Protein AF-A0A6P0K3X2-F1 (afdb_monomer)

Sequence (127 aa):
MTGKLTNLNQQELTISSDNFSQSLPISQINDIAFNGEVWITNPNGGRIRKIRGPEQTSSGQQIWREVPLSAFNLQQPPEQAILSLGTVLSGEDWADILSVSRDSTYVVQEILFESPGMMTIKAVPVD

Nearest PDB structures (foldseek):
  3iyr-assembly1_B  TM=3.669E-01  e=7.673E-01  Thermus thermophilus HB8
  3iz4-assembly1_B  TM=3.497E-01  e=8.110E-01  Escherichia coli
  6vw0-assembly1_J  TM=2.147E-01  e=7.025E+00  Mycobacterium tuberculosis

pLDDT: mean 76.61, std 14.84, range [45.69, 95.06]

Mean predicted aligned error: 8.6 Å

Foldseek 3Di:
DDACFADFALFWTWGDDDPDIDIDGLVVDFKDFDADWAWDQDPVRDTDIDHDGPPDDPDAKDKQWFQFRVQWAQDPVRNDIGGNCVVRDDPVVVCVVVVVHPDWDWDWGMWGCPDRRGIMTIIHTPD

Solvent-accessible surface area (backbone atoms only — not comparable to full-atom values): 7714 Å² total; per-residue (Å²): 139,87,58,48,63,68,45,61,53,80,61,34,35,27,34,33,50,102,93,48,74,50,75,43,50,43,93,78,44,60,66,46,79,57,79,62,75,46,76,42,70,44,99,85,71,48,73,44,78,48,76,59,49,98,86,63,72,80,79,70,54,44,76,48,64,70,32,44,39,86,33,47,45,66,39,86,78,56,85,48,67,50,70,55,54,91,84,52,53,56,78,66,62,44,48,56,50,53,70,76,43,88,80,68,57,65,47,72,42,35,40,32,45,86,47,94,65,28,27,34,42,33,29,34,65,72,123

Radius of gyration: 14.9 Å; Cα contacts (8 Å, |Δi|>4): 205; chains: 1; bounding box: 32×42×32 Å

Secondary structure (DSSP, 8-state):
---EEEEE-SSEEEEEETTEEEEEEGGG--EEE--SEEEEE-TTS-EEEEE--TTS--TT-EEEEEEEGGGEEE-SSTT-EEE-GGGT--HHHHHHHHHH-TT--EEEEEEEEEETTEEEEEEEE--

Structure (mmCIF, N/CA/C/O backbone):
data_AF-A0A6P0K3X2-F1
#
_entry.id   AF-A0A6P0K3X2-F1
#
loop_
_atom_site.group_PDB
_atom_site.id
_atom_site.type_symbol
_atom_site.label_atom_id
_atom_site.label_alt_id
_atom_site.label_comp_id
_atom_site.label_asym_id
_atom_site.label_entity_id
_atom_site.label_seq_id
_atom_site.pdbx_PDB_ins_code
_atom_site.Cartn_x
_atom_site.Cartn_y
_atom_site.Cartn_z
_atom_site.occupancy
_atom_site.B_iso_or_equiv
_atom_site.auth_seq_id
_atom_site.auth_comp_id
_atom_site.auth_asym_id
_atom_site.auth_atom_id
_atom_site.pdbx_PDB_model_num
ATOM 1 N N . MET A 1 1 ? -15.199 8.089 0.632 1.00 79.69 1 MET A N 1
ATOM 2 C CA . MET A 1 1 ? -14.355 9.161 1.207 1.00 79.69 1 MET A CA 1
ATOM 3 C C . MET A 1 1 ? -13.099 9.258 0.355 1.00 79.69 1 MET A C 1
ATOM 5 O O . MET A 1 1 ? -12.669 8.222 -0.130 1.00 79.69 1 MET A O 1
ATOM 9 N N . THR A 1 2 ? -12.554 10.450 0.110 1.00 86.62 2 THR A N 1
ATOM 10 C CA . THR A 1 2 ? -11.403 10.634 -0.795 1.00 86.62 2 THR A CA 1
ATOM 11 C C . THR A 1 2 ? -10.405 11.619 -0.199 1.00 86.62 2 THR A C 1
ATOM 13 O O . THR A 1 2 ? -10.815 12.631 0.361 1.00 86.62 2 THR A O 1
ATOM 16 N N . GLY A 1 3 ? -9.112 11.347 -0.352 1.00 89.69 3 GLY A N 1
ATOM 17 C CA . GLY A 1 3 ? -8.026 12.212 0.104 1.00 89.69 3 GLY A CA 1
ATOM 18 C C . GLY A 1 3 ? -6.665 11.602 -0.222 1.00 89.69 3 GLY A C 1
ATOM 19 O O . GLY A 1 3 ? -6.589 10.493 -0.753 1.00 89.69 3 GLY A O 1
ATOM 20 N N . LYS A 1 4 ? -5.587 12.321 0.095 1.00 89.31 4 LYS A N 1
ATOM 21 C CA . LYS A 1 4 ? -4.220 11.799 0.028 1.00 89.31 4 LYS A CA 1
ATOM 22 C C . LYS A 1 4 ? -3.990 10.884 1.224 1.00 89.31 4 LYS A C 1
ATOM 24 O O . LYS A 1 4 ? -4.165 11.319 2.358 1.00 89.31 4 LYS A O 1
ATOM 29 N N . LEU A 1 5 ? -3.580 9.642 0.978 1.00 89.94 5 LEU A N 1
ATOM 30 C CA . LEU A 1 5 ? -3.109 8.755 2.038 1.00 89.94 5 LEU A CA 1
ATOM 31 C C . LEU A 1 5 ? -1.824 9.337 2.634 1.00 89.94 5 LEU A C 1
ATOM 33 O O . LEU A 1 5 ? -0.853 9.550 1.911 1.00 89.94 5 LEU A O 1
ATOM 37 N N . THR A 1 6 ? -1.819 9.614 3.935 1.00 90.75 6 THR A N 1
ATOM 38 C CA . THR A 1 6 ? -0.655 10.197 4.623 1.00 90.75 6 THR A CA 1
ATOM 39 C C . THR A 1 6 ? -0.073 9.305 5.703 1.00 90.75 6 THR A C 1
ATOM 41 O O . THR A 1 6 ? 1.104 9.449 6.031 1.00 90.75 6 THR A O 1
ATOM 44 N N . ASN A 1 7 ? -0.861 8.361 6.212 1.00 91.06 7 ASN A N 1
ATOM 45 C CA . ASN A 1 7 ? -0.424 7.350 7.161 1.00 91.06 7 ASN A CA 1
ATOM 46 C C . ASN A 1 7 ? -1.218 6.058 6.939 1.00 91.06 7 ASN A C 1
ATOM 48 O O . ASN A 1 7 ? -2.420 6.105 6.680 1.00 91.06 7 ASN A O 1
ATOM 52 N N . LEU A 1 8 ? -0.542 4.920 7.065 1.00 91.12 8 LEU A N 1
ATOM 53 C CA . LEU A 1 8 ? -1.153 3.597 7.116 1.00 91.12 8 LEU A CA 1
ATOM 54 C C . LEU A 1 8 ? -0.325 2.731 8.064 1.00 91.12 8 LEU A C 1
ATOM 56 O O . LEU A 1 8 ? 0.863 2.518 7.826 1.00 91.12 8 LEU A O 1
ATOM 60 N N . ASN A 1 9 ? -0.947 2.247 9.134 1.00 89.12 9 ASN A N 1
ATOM 61 C CA . ASN A 1 9 ? -0.334 1.327 10.085 1.00 89.12 9 ASN A CA 1
ATOM 62 C C . ASN A 1 9 ? -1.359 0.279 10.551 1.00 89.12 9 ASN A C 1
ATOM 64 O O . ASN A 1 9 ? -2.479 0.220 10.054 1.00 89.12 9 ASN A O 1
ATOM 68 N N . GLN A 1 10 ? -0.984 -0.572 11.508 1.00 88.94 10 GLN A N 1
ATOM 69 C CA . GLN A 1 10 ? -1.844 -1.667 11.977 1.00 88.94 10 GLN A CA 1
ATOM 70 C C . GLN A 1 10 ? -3.138 -1.210 12.674 1.00 88.94 10 GLN A C 1
ATOM 72 O O . GLN A 1 10 ? -4.057 -2.009 12.831 1.00 88.94 10 GLN A O 1
ATOM 77 N N . GLN A 1 11 ? -3.200 0.036 13.139 1.00 91.75 11 GLN A N 1
ATOM 78 C CA . GLN A 1 11 ? -4.307 0.571 13.931 1.00 91.75 11 GLN A CA 1
ATOM 79 C C . GLN A 1 11 ? -5.226 1.436 13.079 1.00 91.75 11 GLN A C 1
ATOM 81 O O . GLN A 1 11 ? -6.448 1.295 13.152 1.00 91.75 11 GLN A O 1
ATOM 86 N N . GLU A 1 12 ? -4.643 2.306 12.256 1.00 93.81 12 GLU A N 1
ATOM 87 C CA . GLU A 1 12 ? -5.387 3.297 11.495 1.00 93.81 12 GLU A CA 1
ATOM 88 C C . GLU A 1 12 ? -4.754 3.650 10.148 1.00 93.81 12 GLU A C 1
ATOM 90 O O . GLU A 1 12 ? -3.566 3.444 9.884 1.00 93.81 12 GLU A O 1
ATOM 95 N N . LEU A 1 13 ? -5.594 4.252 9.316 1.00 93.75 13 LEU A N 1
ATOM 96 C CA . LEU A 1 13 ? -5.229 4.981 8.117 1.00 93.75 13 LEU A CA 1
ATOM 97 C C . LEU A 1 13 ? -5.599 6.446 8.303 1.00 93.75 13 LEU A C 1
ATOM 99 O O . LEU A 1 13 ? -6.679 6.747 8.804 1.00 93.75 13 LEU A O 1
ATOM 103 N N . THR A 1 14 ? -4.739 7.348 7.843 1.00 93.69 14 THR A N 1
ATOM 104 C CA . THR A 1 14 ? -5.024 8.783 7.806 1.00 93.69 14 THR A CA 1
ATOM 105 C C . THR A 1 14 ? -5.090 9.255 6.365 1.00 93.69 14 THR A C 1
ATOM 107 O O . THR A 1 14 ? -4.167 9.016 5.580 1.00 93.69 14 THR A O 1
ATOM 110 N N . ILE A 1 15 ? -6.165 9.963 6.028 1.00 92.62 15 ILE A N 1
ATOM 111 C CA . ILE A 1 15 ? -6.265 10.718 4.781 1.00 92.62 15 ILE A CA 1
ATOM 112 C C . ILE A 1 15 ? -6.239 12.213 5.064 1.00 92.62 15 ILE A C 1
ATOM 114 O O . ILE A 1 15 ? -6.774 12.668 6.075 1.00 92.62 15 ILE A O 1
ATOM 118 N N . SER A 1 16 ? -5.669 12.986 4.145 1.00 91.38 16 SER A N 1
ATOM 119 C CA . SER A 1 16 ? -5.730 14.443 4.188 1.00 91.38 16 SER A CA 1
ATOM 120 C C . SER A 1 16 ? -6.165 15.065 2.861 1.00 91.38 16 SER A C 1
ATOM 122 O O . SER A 1 16 ? -5.955 14.514 1.780 1.00 91.38 16 SER A O 1
ATOM 124 N N . SER A 1 17 ? -6.785 16.237 2.944 1.00 88.38 17 SER A N 1
ATOM 125 C CA . SER A 1 17 ? -7.115 17.109 1.812 1.00 88.38 17 SER A CA 1
ATOM 126 C C . SER A 1 17 ? -7.083 18.554 2.293 1.00 88.38 17 SER A C 1
ATOM 128 O O . SER A 1 17 ? -7.767 18.828 3.269 1.00 88.38 17 SER A O 1
ATOM 130 N N . ASP A 1 18 ? -6.350 19.453 1.636 1.00 83.31 18 ASP A N 1
ATOM 131 C CA . ASP A 1 18 ? -6.197 20.892 1.933 1.00 83.31 18 ASP A CA 1
ATOM 132 C C . ASP A 1 18 ? -6.242 21.289 3.426 1.00 83.31 18 ASP A C 1
ATOM 134 O O . ASP A 1 18 ? -5.197 21.488 4.038 1.00 83.31 18 ASP A O 1
ATOM 138 N N . ASN A 1 19 ? -7.436 21.377 4.025 1.00 85.44 19 ASN A N 1
ATOM 139 C CA . ASN A 1 19 ? -7.669 21.794 5.416 1.00 85.44 19 ASN A CA 1
ATOM 140 C C . ASN A 1 19 ? -8.292 20.708 6.317 1.00 85.44 19 ASN A C 1
ATOM 142 O O . ASN A 1 19 ? -8.799 21.006 7.397 1.00 85.44 19 ASN A O 1
ATOM 146 N N . PHE A 1 20 ? -8.305 19.456 5.873 1.00 87.69 20 PHE A N 1
ATOM 147 C CA . PHE A 1 20 ? -8.940 18.332 6.545 1.00 87.69 20 PHE A CA 1
ATOM 148 C C . PHE A 1 20 ? -7.967 17.162 6.656 1.00 87.69 20 PHE A C 1
ATOM 150 O O . PHE A 1 20 ? -7.275 16.820 5.698 1.00 87.69 20 PHE A O 1
ATOM 157 N N . SER A 1 21 ? -7.928 16.545 7.832 1.00 92.31 21 SER A N 1
ATOM 158 C CA . SER A 1 21 ? -7.207 15.305 8.090 1.00 92.31 21 SER A CA 1
ATOM 159 C C . SER A 1 21 ? -8.091 14.421 8.952 1.00 92.31 21 SER A C 1
ATOM 161 O O . SER A 1 21 ? -8.655 14.894 9.941 1.00 92.31 21 SER A O 1
ATOM 163 N N . GLN A 1 22 ? -8.227 13.157 8.573 1.00 93.50 22 GLN A N 1
ATOM 164 C CA . GLN A 1 22 ? -9.051 12.197 9.292 1.00 93.50 22 GLN A CA 1
ATOM 165 C C . GLN A 1 22 ? -8.344 10.854 9.380 1.00 93.50 22 GLN A C 1
ATOM 167 O O . GLN A 1 22 ? -7.940 10.299 8.357 1.00 93.50 22 GLN A O 1
ATOM 172 N N . SER A 1 23 ? -8.266 10.326 10.602 1.00 95.06 23 SER A N 1
ATOM 173 C CA . SER A 1 23 ? -7.886 8.940 10.857 1.00 95.06 23 SER A CA 1
ATOM 174 C C . SER A 1 23 ? -9.121 8.042 10.930 1.00 95.06 23 SER A C 1
ATOM 176 O O . SER A 1 23 ? -10.152 8.412 11.499 1.00 95.06 23 SER A O 1
ATOM 178 N N . LEU A 1 24 ? -9.007 6.857 10.343 1.00 94.31 24 LEU A N 1
ATOM 179 C CA . LEU A 1 24 ? -9.998 5.791 10.358 1.00 94.31 24 LEU A CA 1
ATOM 180 C C . LEU A 1 24 ? -9.346 4.517 10.906 1.00 94.31 24 LEU A C 1
ATOM 182 O O . LEU A 1 24 ? -8.282 4.136 10.410 1.00 94.31 24 LEU A O 1
ATOM 186 N N . PRO A 1 25 ? -9.961 3.831 11.884 1.00 95.06 25 PRO A N 1
ATOM 187 C CA . PRO A 1 25 ? -9.471 2.536 12.337 1.00 95.06 25 PRO A CA 1
ATOM 188 C C . PRO A 1 25 ? -9.478 1.523 11.191 1.00 95.06 25 PRO A C 1
ATOM 190 O O . PRO A 1 25 ? -10.474 1.435 10.474 1.00 95.06 25 PRO A O 1
ATOM 193 N N . ILE A 1 26 ? -8.426 0.707 11.061 1.00 93.12 26 ILE A N 1
ATOM 194 C CA . ILE A 1 26 ? -8.337 -0.330 10.011 1.00 93.12 26 ILE A CA 1
ATOM 195 C C . ILE A 1 26 ? -9.553 -1.261 10.031 1.00 93.12 26 ILE A C 1
ATOM 197 O O . ILE A 1 26 ? -10.054 -1.648 8.983 1.00 93.12 26 ILE A O 1
ATOM 201 N N . SER A 1 27 ? -10.091 -1.562 11.215 1.00 91.12 27 SER A N 1
ATOM 202 C CA . SER A 1 27 ? -11.277 -2.411 11.384 1.00 91.12 27 SER A CA 1
ATOM 203 C C . SER A 1 27 ? -12.562 -1.865 10.748 1.00 91.12 27 SER A C 1
ATOM 205 O O . SER A 1 27 ? -13.551 -2.589 10.678 1.00 91.12 27 SER A O 1
ATOM 207 N N . GLN A 1 28 ? -12.574 -0.601 10.318 1.00 92.56 28 GLN A N 1
ATOM 208 C CA . GLN A 1 28 ? -13.711 0.049 9.660 1.00 92.56 28 GLN A CA 1
ATOM 209 C C . GLN A 1 28 ? -13.495 0.242 8.153 1.00 92.56 28 GLN A C 1
ATOM 211 O O . GLN A 1 28 ? -14.333 0.853 7.489 1.00 92.56 28 GLN A O 1
ATOM 216 N N . ILE A 1 29 ? -12.370 -0.231 7.616 1.00 91.94 29 ILE A N 1
ATOM 217 C CA . ILE A 1 29 ? -11.975 -0.028 6.225 1.00 91.94 29 ILE A CA 1
ATOM 218 C C . ILE A 1 29 ? -12.041 -1.375 5.518 1.00 91.94 29 ILE A C 1
ATOM 220 O O . ILE A 1 29 ? -11.438 -2.338 5.974 1.00 91.94 29 ILE A O 1
ATOM 224 N N . ASN A 1 30 ? -12.755 -1.428 4.396 1.00 93.25 30 ASN A N 1
ATOM 225 C CA . ASN A 1 30 ? -12.797 -2.621 3.550 1.00 93.25 30 ASN A CA 1
ATOM 226 C C . ASN A 1 30 ? -11.710 -2.562 2.471 1.00 93.25 30 ASN A C 1
ATOM 228 O O . ASN A 1 30 ? -11.019 -3.549 2.228 1.00 93.25 30 ASN A O 1
ATOM 232 N N . ASP A 1 31 ? -11.545 -1.396 1.847 1.00 93.88 31 ASP A N 1
ATOM 233 C CA . ASP A 1 31 ? -10.643 -1.188 0.722 1.00 93.88 31 ASP A CA 1
ATOM 234 C C . ASP A 1 31 ? -10.115 0.255 0.642 1.00 93.88 31 ASP A C 1
ATOM 236 O O . ASP A 1 31 ? -10.699 1.200 1.181 1.00 93.88 31 ASP A O 1
ATOM 240 N N . ILE A 1 32 ? -8.987 0.410 -0.050 1.00 92.19 32 ILE A N 1
ATOM 241 C CA . ILE A 1 32 ? -8.423 1.680 -0.503 1.00 92.19 32 ILE A CA 1
ATOM 242 C C . ILE A 1 32 ? -8.190 1.556 -2.003 1.00 92.19 32 ILE A C 1
ATOM 244 O O . ILE A 1 32 ? -7.309 0.809 -2.427 1.00 92.19 32 ILE A O 1
ATOM 248 N N . ALA A 1 33 ? -8.919 2.338 -2.794 1.00 91.25 33 ALA A N 1
ATOM 249 C CA . ALA A 1 33 ? -8.689 2.471 -4.227 1.00 91.25 33 ALA A CA 1
ATOM 250 C C . ALA A 1 33 ? -7.866 3.733 -4.531 1.00 91.25 33 ALA A C 1
ATOM 252 O O . ALA A 1 33 ? -8.279 4.856 -4.220 1.00 91.25 33 ALA A O 1
ATOM 253 N N . PHE A 1 34 ? -6.707 3.557 -5.166 1.00 86.88 34 PHE A N 1
ATOM 254 C CA . PHE A 1 34 ? -5.853 4.656 -5.605 1.00 86.88 34 PHE A CA 1
ATOM 255 C C . PHE A 1 34 ? -6.236 5.091 -7.018 1.00 86.88 34 PHE A C 1
ATOM 257 O O . PHE A 1 34 ? -6.270 4.291 -7.950 1.00 86.88 34 PHE A O 1
ATOM 264 N N . ASN A 1 35 ? -6.495 6.389 -7.178 1.00 81.56 35 ASN A N 1
ATOM 265 C CA . ASN A 1 35 ? -6.910 6.990 -8.440 1.00 81.56 35 ASN A CA 1
ATOM 266 C C . ASN A 1 35 ? -5.961 8.122 -8.839 1.00 81.56 35 ASN A C 1
ATOM 268 O O . ASN A 1 35 ? -5.391 8.799 -7.984 1.00 81.56 35 ASN A O 1
ATOM 272 N N . GLY A 1 36 ? -5.865 8.375 -10.142 1.00 75.12 36 GLY A N 1
ATOM 273 C CA . GLY A 1 36 ? -5.084 9.478 -10.698 1.00 75.12 36 GLY A CA 1
ATOM 274 C C . GLY A 1 36 ? -3.826 9.022 -11.426 1.00 75.12 36 GLY A C 1
ATOM 275 O O . GLY A 1 36 ? -3.638 7.847 -11.738 1.00 75.12 36 GLY A O 1
ATOM 276 N N . GLU A 1 37 ? -2.986 9.992 -11.764 1.00 73.31 37 GLU A N 1
ATOM 277 C CA . GLU A 1 37 ? -1.763 9.763 -12.526 1.00 73.31 37 GLU A CA 1
ATOM 278 C C . GLU A 1 37 ? -0.567 9.667 -11.594 1.00 73.31 37 GLU A C 1
ATOM 280 O O . GLU A 1 37 ? -0.395 10.509 -10.711 1.00 73.31 37 GLU A O 1
ATOM 285 N N . VAL A 1 38 ? 0.289 8.675 -11.830 1.00 74.88 38 VAL A N 1
ATOM 286 C CA . VAL A 1 38 ? 1.517 8.500 -11.061 1.00 74.88 38 VAL A CA 1
ATOM 287 C C . VAL A 1 38 ? 2.708 8.836 -11.947 1.00 74.88 38 VAL A C 1
ATOM 289 O O . VAL A 1 38 ? 2.837 8.362 -13.080 1.00 74.88 38 VAL A O 1
ATOM 292 N N . TRP A 1 39 ? 3.589 9.676 -11.414 1.00 74.12 39 TRP A N 1
ATOM 293 C CA . TRP A 1 39 ? 4.872 10.003 -12.021 1.00 74.12 39 TRP A CA 1
ATOM 294 C C . TRP A 1 39 ? 5.965 9.244 -11.292 1.00 74.12 39 TRP A C 1
ATOM 296 O O . TRP A 1 39 ? 6.150 9.420 -10.091 1.00 74.12 39 TRP A O 1
ATOM 306 N N . ILE A 1 40 ? 6.690 8.410 -12.024 1.00 73.56 40 ILE A N 1
ATOM 307 C CA . ILE A 1 40 ? 7.686 7.507 -11.456 1.00 73.56 40 ILE A CA 1
ATOM 308 C C . ILE A 1 40 ? 9.042 7.901 -11.999 1.00 73.56 40 ILE A C 1
ATOM 310 O O . ILE A 1 40 ? 9.231 8.006 -13.211 1.00 73.56 40 ILE A O 1
ATOM 314 N N . THR A 1 41 ? 9.984 8.140 -11.098 1.00 70.50 41 THR A N 1
ATOM 315 C CA . THR A 1 41 ? 11.378 8.342 -11.474 1.00 70.50 41 THR A CA 1
ATOM 316 C C . THR A 1 41 ? 11.977 6.977 -11.782 1.00 70.50 41 THR A C 1
ATOM 318 O O . THR A 1 41 ? 12.058 6.126 -10.902 1.00 70.50 41 THR A O 1
ATOM 321 N N . ASN A 1 42 ? 12.364 6.753 -13.033 1.00 65.56 42 ASN A N 1
ATOM 322 C CA . ASN A 1 42 ? 13.075 5.543 -13.422 1.00 65.56 42 ASN A CA 1
ATOM 323 C C . ASN A 1 42 ? 14.517 5.556 -12.864 1.00 65.56 42 ASN A C 1
ATOM 325 O O . ASN A 1 42 ? 15.003 6.615 -12.451 1.00 65.56 42 ASN A O 1
ATOM 329 N N . PRO A 1 43 ? 15.242 4.423 -12.896 1.00 61.53 43 PRO A N 1
ATOM 330 C CA . PRO A 1 43 ? 16.626 4.354 -12.410 1.00 61.53 43 PRO A CA 1
ATOM 331 C C . PRO A 1 43 ? 17.592 5.350 -13.077 1.00 61.53 43 PRO A C 1
ATOM 333 O O . PRO A 1 43 ? 18.610 5.711 -12.497 1.00 61.53 43 PRO A O 1
ATOM 336 N N . ASN A 1 44 ? 17.252 5.843 -14.273 1.00 67.25 44 ASN A N 1
ATOM 337 C CA . ASN A 1 44 ? 18.040 6.818 -15.031 1.00 67.25 44 ASN A CA 1
ATOM 338 C C . ASN A 1 44 ? 17.667 8.282 -14.708 1.00 67.25 44 ASN A C 1
ATOM 340 O O . ASN A 1 44 ? 18.117 9.195 -15.398 1.00 67.25 44 ASN A O 1
ATOM 344 N N . GLY A 1 45 ? 16.814 8.526 -13.706 1.00 65.88 45 GLY A N 1
ATOM 345 C CA . GLY A 1 45 ? 16.367 9.865 -13.299 1.00 65.88 45 GLY A CA 1
ATOM 346 C C . GLY A 1 45 ? 15.290 10.491 -14.196 1.00 65.88 45 GLY A C 1
ATOM 347 O O . GLY A 1 45 ? 14.860 11.618 -13.954 1.00 65.88 45 GLY A O 1
ATOM 348 N N . GLY A 1 46 ? 14.824 9.778 -15.223 1.00 66.06 46 GLY A N 1
AT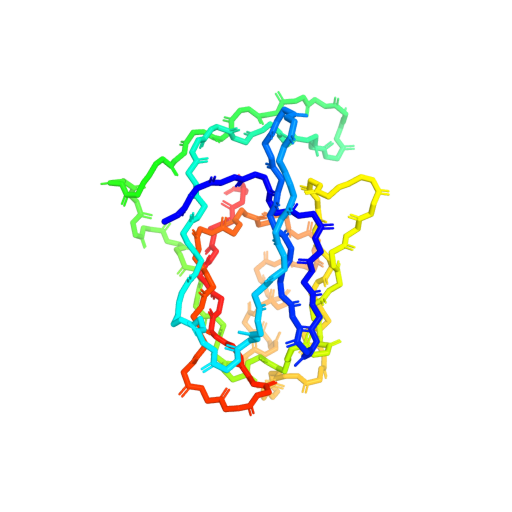OM 349 C CA . GLY A 1 46 ? 13.726 10.202 -16.086 1.00 66.06 46 GLY A CA 1
ATOM 350 C C . GLY A 1 46 ? 12.370 9.982 -15.420 1.00 66.06 46 GLY A C 1
ATOM 351 O O . GLY A 1 46 ? 12.131 8.945 -14.807 1.00 66.06 46 GLY A O 1
ATOM 352 N N . ARG A 1 47 ? 11.450 10.940 -15.561 1.00 67.25 47 ARG A N 1
ATOM 353 C CA . ARG A 1 47 ? 10.069 10.791 -15.087 1.00 67.25 47 ARG A CA 1
ATOM 354 C C . ARG A 1 47 ? 9.217 10.093 -16.140 1.00 67.25 47 ARG A C 1
ATOM 356 O O . ARG A 1 47 ? 8.979 10.644 -17.211 1.00 67.25 47 ARG A O 1
ATOM 363 N N . ILE A 1 48 ? 8.725 8.906 -15.814 1.00 64.62 48 ILE A N 1
ATOM 364 C CA . ILE A 1 48 ? 7.753 8.168 -16.617 1.00 64.62 48 ILE A CA 1
ATOM 365 C C . ILE A 1 48 ? 6.361 8.452 -16.048 1.00 64.62 48 ILE A C 1
ATOM 367 O O . ILE A 1 48 ? 6.115 8.264 -14.856 1.00 64.62 48 ILE A O 1
ATOM 371 N N . ARG A 1 49 ? 5.440 8.911 -16.901 1.00 60.88 49 ARG A N 1
ATOM 372 C CA . ARG A 1 49 ? 4.016 9.019 -16.562 1.00 60.88 49 ARG A CA 1
ATOM 373 C C . ARG A 1 49 ? 3.387 7.641 -16.732 1.00 60.88 49 ARG A C 1
ATOM 375 O O . ARG A 1 49 ? 3.253 7.184 -17.866 1.00 60.88 49 ARG A O 1
ATOM 382 N N . LYS A 1 50 ? 2.954 6.995 -15.649 1.00 62.22 50 LYS A N 1
ATOM 383 C CA . LYS A 1 50 ? 1.962 5.919 -15.759 1.00 62.22 50 LYS A CA 1
ATOM 384 C C . LYS A 1 50 ? 0.600 6.465 -15.345 1.00 62.22 50 LYS A C 1
ATOM 386 O O . LYS A 1 50 ? 0.321 6.729 -14.181 1.00 62.22 50 LYS A O 1
ATOM 391 N N . ILE A 1 51 ? -0.247 6.633 -16.356 1.00 54.50 51 ILE A N 1
ATOM 392 C CA . ILE A 1 51 ? -1.696 6.750 -16.210 1.00 54.50 51 ILE A CA 1
ATOM 393 C C . ILE A 1 51 ? -2.229 5.326 -16.264 1.00 54.50 51 ILE A C 1
ATOM 395 O O . ILE A 1 51 ? -2.072 4.689 -17.300 1.00 54.50 51 ILE A O 1
ATOM 399 N N . ARG A 1 52 ? -2.876 4.834 -15.211 1.00 53.09 52 ARG A N 1
ATOM 400 C CA . ARG A 1 52 ? -3.828 3.718 -15.314 1.00 53.09 52 ARG A CA 1
ATOM 401 C C . ARG A 1 52 ? -4.886 3.939 -14.247 1.00 53.09 52 ARG A C 1
ATOM 403 O O . ARG A 1 52 ? -4.723 3.519 -13.109 1.00 53.09 52 ARG A O 1
ATOM 410 N N . GLY A 1 53 ? -5.944 4.656 -14.623 1.00 45.69 53 GLY A N 1
ATOM 411 C CA . GLY A 1 53 ? -7.188 4.623 -13.863 1.00 45.69 53 GLY A CA 1
ATOM 412 C C . GLY A 1 53 ? -7.736 3.189 -13.780 1.00 45.69 53 GLY A C 1
ATOM 413 O O . GLY A 1 53 ? -7.235 2.300 -14.477 1.00 45.69 53 GLY A O 1
ATOM 414 N N . PRO A 1 54 ? -8.779 2.960 -12.970 1.00 46.88 54 PRO A N 1
ATOM 415 C CA . PRO A 1 54 ? -9.317 1.625 -12.691 1.00 46.88 54 PRO A CA 1
ATOM 416 C C . PRO A 1 54 ? -9.780 0.844 -13.936 1.00 46.88 54 PRO A C 1
ATOM 418 O O . PRO A 1 54 ? -9.963 -0.366 -13.863 1.00 46.88 54 PRO A O 1
ATOM 421 N N . GLU A 1 55 ? -9.956 1.503 -15.086 1.00 46.00 55 GLU A N 1
ATOM 422 C CA . GLU A 1 55 ? -10.616 0.913 -16.254 1.00 46.00 55 GLU A CA 1
ATOM 423 C C . GLU A 1 55 ? -9.725 0.185 -17.266 1.00 46.00 55 GLU A C 1
ATOM 425 O O . GLU A 1 55 ? -10.277 -0.487 -18.135 1.00 46.00 55 GLU A O 1
ATOM 430 N N . GLN A 1 56 ? -8.388 0.255 -17.221 1.00 47.16 56 GLN A N 1
ATOM 431 C CA . GLN A 1 56 ? -7.592 -0.430 -18.252 1.00 47.16 56 GLN A CA 1
ATOM 432 C C . GLN A 1 56 ? -6.343 -1.152 -17.743 1.00 47.16 56 GLN A C 1
ATOM 434 O O . GLN A 1 56 ? -5.463 -0.571 -17.112 1.00 47.16 56 GLN A O 1
ATOM 439 N N . THR A 1 57 ? -6.252 -2.411 -18.198 1.00 47.00 57 THR A N 1
ATOM 440 C CA . THR A 1 57 ? -5.143 -3.386 -18.209 1.00 47.00 57 THR A CA 1
ATOM 441 C C . THR A 1 57 ? -4.999 -4.306 -16.991 1.00 47.00 57 THR A C 1
ATOM 443 O O . THR A 1 57 ? -4.199 -4.095 -16.088 1.00 47.00 57 THR A O 1
ATOM 446 N N . SER A 1 58 ? -5.706 -5.432 -17.066 1.00 52.75 58 SER A N 1
ATOM 447 C CA . SER A 1 58 ? -5.449 -6.673 -16.325 1.00 52.75 58 SER A CA 1
ATOM 448 C C . SER A 1 58 ? -4.187 -7.422 -16.797 1.00 52.75 58 SER A C 1
ATOM 450 O O . SER A 1 58 ? -3.811 -8.426 -16.198 1.00 52.75 58 SER A O 1
ATOM 452 N N . SER A 1 59 ? -3.495 -6.961 -17.850 1.00 57.03 59 SER A N 1
ATOM 453 C CA . SER A 1 59 ? -2.246 -7.592 -18.293 1.00 57.03 59 SER A CA 1
ATOM 454 C C . SER A 1 59 ? -1.109 -7.276 -17.315 1.00 57.03 59 SER A C 1
ATOM 456 O O . SER A 1 59 ? -0.646 -6.134 -17.243 1.00 57.03 59 SER A O 1
ATOM 458 N N . GLY A 1 60 ? -0.654 -8.292 -16.584 1.00 67.06 60 GLY A N 1
ATOM 459 C CA . GLY A 1 60 ? 0.483 -8.193 -15.667 1.00 67.06 60 GLY A CA 1
ATOM 460 C C . GLY A 1 60 ? 0.150 -7.653 -14.274 1.00 67.06 60 GLY A C 1
ATOM 461 O O . GLY A 1 60 ? 1.080 -7.405 -13.512 1.00 67.06 60 GLY A O 1
ATOM 462 N N . GLN A 1 61 ? -1.133 -7.475 -13.928 1.00 77.50 61 GLN A N 1
ATOM 463 C CA . GLN A 1 61 ? -1.520 -7.153 -12.551 1.00 77.50 61 GLN A CA 1
ATOM 464 C C . GLN A 1 61 ? -1.076 -8.287 -11.621 1.00 77.50 61 GLN A C 1
ATOM 466 O O . GLN A 1 61 ? -1.419 -9.448 -11.832 1.00 77.50 61 GLN A O 1
ATOM 471 N N . GLN A 1 62 ? -0.321 -7.922 -10.593 1.00 79.75 62 GLN A N 1
ATOM 472 C CA . GLN A 1 62 ? 0.092 -8.800 -9.513 1.00 79.75 62 GLN A CA 1
ATOM 473 C C . GLN A 1 62 ? -0.893 -8.664 -8.356 1.00 79.75 62 GLN A C 1
ATOM 475 O O . GLN A 1 62 ? -1.331 -7.558 -8.022 1.00 79.75 62 GLN A O 1
ATOM 480 N N . ILE A 1 63 ? -1.244 -9.798 -7.755 1.00 84.19 63 ILE A N 1
ATOM 481 C CA . ILE A 1 63 ? -2.112 -9.862 -6.581 1.00 84.19 63 ILE A CA 1
ATOM 482 C C . ILE A 1 63 ? -1.322 -10.544 -5.473 1.00 84.19 63 ILE A C 1
ATOM 484 O O . ILE A 1 63 ? -1.111 -11.754 -5.514 1.00 84.19 63 ILE A O 1
ATOM 488 N N . TRP A 1 64 ? -0.912 -9.766 -4.477 1.00 84.25 64 TRP A N 1
ATOM 489 C CA . TRP A 1 64 ? -0.245 -10.279 -3.284 1.00 84.25 64 TRP A CA 1
ATOM 490 C C . TRP A 1 64 ? -1.281 -10.422 -2.177 1.00 84.25 64 TRP A C 1
ATOM 492 O O . TRP A 1 64 ? -1.819 -9.422 -1.703 1.00 84.25 64 TRP A O 1
ATOM 502 N N . ARG A 1 65 ? -1.603 -11.665 -1.814 1.00 85.19 65 ARG A N 1
ATOM 503 C CA . ARG A 1 65 ? -2.570 -11.997 -0.758 1.00 85.19 65 ARG A CA 1
ATOM 504 C C . ARG A 1 65 ? -1.861 -12.218 0.572 1.00 85.19 65 ARG A C 1
ATOM 506 O O . ARG A 1 65 ? -0.659 -1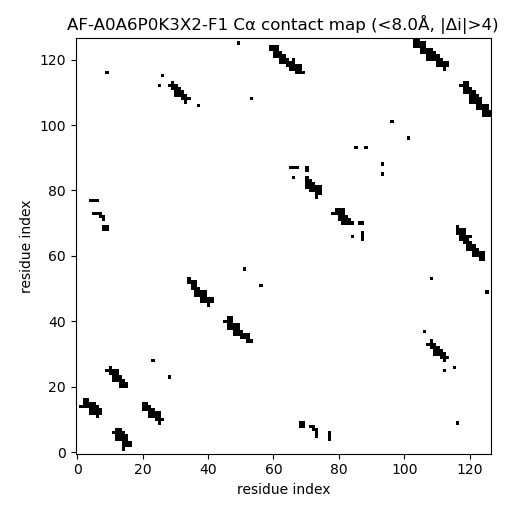2.459 0.594 1.00 85.19 65 ARG A O 1
ATOM 513 N N . GLU A 1 66 ? -2.635 -12.154 1.653 1.00 83.50 66 GLU A N 1
ATOM 514 C CA . GLU A 1 66 ? -2.182 -12.477 3.017 1.00 83.50 66 GLU A CA 1
ATOM 515 C C . GLU A 1 66 ? -0.955 -11.667 3.468 1.00 83.50 66 GLU A C 1
ATOM 517 O O . GLU A 1 66 ? -0.147 -12.113 4.279 1.00 83.50 66 GLU A O 1
ATOM 522 N N . VAL A 1 67 ? -0.828 -10.439 2.961 1.00 84.56 67 VAL A N 1
ATOM 523 C CA . VAL A 1 67 ? 0.262 -9.532 3.308 1.00 84.56 67 VAL A CA 1
ATOM 524 C C . VAL A 1 67 ? 0.014 -8.978 4.710 1.00 84.56 67 VAL A C 1
ATOM 526 O O . VAL A 1 67 ? -0.983 -8.289 4.907 1.00 84.56 67 VAL A O 1
ATOM 529 N N . PRO A 1 68 ? 0.893 -9.192 5.702 1.00 86.94 68 PRO A N 1
ATOM 530 C CA . PRO A 1 68 ? 0.756 -8.559 7.002 1.00 86.94 68 PRO A CA 1
ATOM 531 C C . PRO A 1 68 ? 0.830 -7.042 6.859 1.00 86.94 68 PRO A C 1
ATOM 533 O O . PRO A 1 68 ? 1.728 -6.519 6.200 1.00 86.94 68 PRO A O 1
ATOM 536 N N . LEU A 1 69 ? -0.057 -6.318 7.539 1.00 88.12 69 LEU A N 1
ATOM 537 C CA . L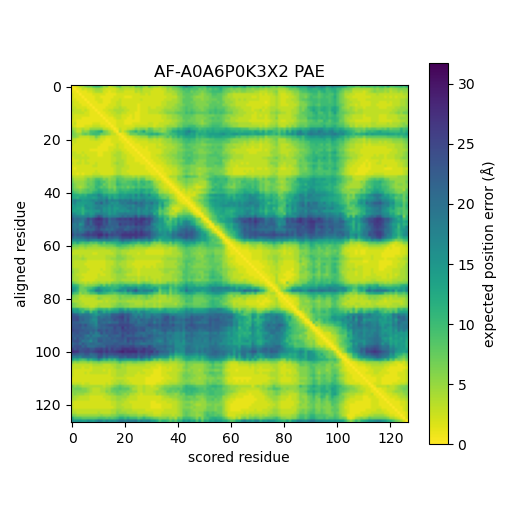EU A 1 69 ? -0.039 -4.850 7.588 1.00 88.12 69 LEU A CA 1
ATOM 538 C C . LEU A 1 69 ? 1.331 -4.292 8.012 1.00 88.12 69 LEU A C 1
ATOM 540 O O . LEU A 1 69 ? 1.752 -3.247 7.530 1.00 88.12 69 LEU A O 1
ATOM 544 N N . SER A 1 70 ? 2.058 -5.017 8.868 1.00 87.50 70 SER A N 1
ATOM 545 C CA . SER A 1 70 ? 3.415 -4.667 9.308 1.00 87.50 70 SER A CA 1
ATOM 546 C C . SER A 1 70 ? 4.480 -4.743 8.208 1.00 87.50 70 SER A C 1
ATOM 548 O O . SER A 1 70 ? 5.560 -4.181 8.380 1.00 87.50 70 SER A O 1
ATOM 550 N N . ALA A 1 71 ? 4.208 -5.425 7.093 1.00 84.69 71 ALA A N 1
ATOM 551 C CA . ALA A 1 71 ? 5.126 -5.517 5.963 1.00 84.69 71 ALA A CA 1
ATOM 552 C C . ALA A 1 71 ? 5.083 -4.272 5.060 1.00 84.69 71 ALA A C 1
ATOM 554 O O . ALA A 1 71 ? 6.003 -4.081 4.265 1.00 84.69 71 ALA A O 1
ATOM 555 N N . PHE A 1 72 ? 4.046 -3.433 5.165 1.00 86.88 72 PHE A N 1
ATOM 556 C CA . PHE A 1 72 ? 3.876 -2.232 4.349 1.00 86.88 72 PHE A CA 1
ATOM 557 C C . PHE A 1 72 ? 4.305 -0.985 5.116 1.00 86.88 72 PHE A C 1
ATOM 559 O O . PHE A 1 72 ? 3.718 -0.621 6.131 1.00 86.88 72 PHE A O 1
ATOM 566 N N . ASN A 1 73 ? 5.328 -0.310 4.603 1.00 87.56 73 ASN A N 1
ATOM 567 C CA . ASN A 1 73 ? 5.887 0.889 5.204 1.00 87.56 73 ASN A CA 1
ATOM 568 C C . ASN A 1 73 ? 5.745 2.082 4.255 1.00 87.56 73 ASN A C 1
ATOM 570 O O . ASN A 1 73 ? 6.547 2.251 3.328 1.00 87.56 73 ASN A O 1
ATOM 574 N N . LEU A 1 74 ? 4.733 2.915 4.504 1.00 88.56 74 LEU A N 1
ATOM 575 C CA . LEU A 1 74 ? 4.518 4.166 3.783 1.00 88.56 74 LEU A CA 1
ATOM 576 C C . LEU A 1 74 ? 5.651 5.155 4.101 1.00 88.56 74 LEU A C 1
ATOM 578 O O . LEU A 1 74 ? 5.823 5.576 5.244 1.00 88.56 74 LEU A O 1
ATOM 582 N N . GLN A 1 75 ? 6.425 5.528 3.085 1.00 84.44 75 GLN A N 1
ATOM 583 C CA . GLN A 1 75 ? 7.538 6.468 3.223 1.00 84.44 75 GLN A CA 1
ATOM 584 C C . GLN A 1 75 ? 7.026 7.898 3.421 1.00 84.44 75 GLN A C 1
ATOM 586 O O . GLN A 1 75 ? 5.883 8.204 3.110 1.00 84.44 75 GLN A O 1
ATOM 591 N N . GLN A 1 76 ? 7.865 8.794 3.937 1.00 76.06 76 GLN A N 1
ATOM 592 C CA . GLN A 1 76 ? 7.533 10.216 4.072 1.00 76.06 76 GLN A CA 1
ATOM 593 C C . GLN A 1 76 ? 8.510 11.045 3.221 1.00 76.06 76 GLN A C 1
ATOM 595 O O . GLN A 1 76 ? 9.719 10.919 3.426 1.00 76.06 76 GLN A O 1
ATOM 600 N N . PRO A 1 77 ? 8.034 11.892 2.282 1.00 66.75 77 PRO A N 1
ATOM 601 C CA . PRO A 1 77 ? 6.626 12.175 1.963 1.00 66.75 77 PRO A CA 1
ATOM 602 C C . PRO A 1 77 ? 5.884 10.972 1.316 1.00 66.75 77 PRO A C 1
ATOM 604 O O . PRO A 1 77 ? 6.523 10.183 0.619 1.00 66.75 77 PRO A O 1
ATOM 607 N N . PRO A 1 78 ? 4.552 10.828 1.521 1.00 63.91 78 PRO A N 1
A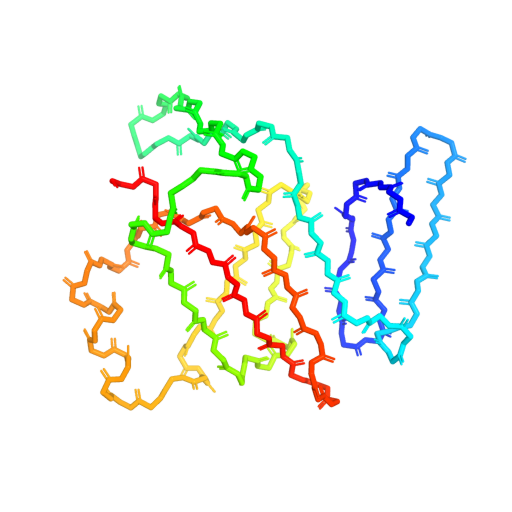TOM 608 C CA . PRO A 1 78 ? 3.782 9.586 1.306 1.00 63.91 78 PRO A CA 1
ATOM 609 C C . PRO A 1 78 ? 3.415 9.285 -0.148 1.00 63.91 78 PRO A C 1
ATOM 611 O O . PRO A 1 78 ? 2.272 9.004 -0.489 1.00 63.91 78 PRO A O 1
ATOM 614 N N . GLU A 1 79 ? 4.406 9.334 -1.026 1.00 72.81 79 GLU A N 1
ATOM 615 C CA . GLU A 1 79 ? 4.262 9.010 -2.450 1.00 72.81 79 GLU A CA 1
ATOM 616 C C . GLU A 1 79 ? 4.831 7.628 -2.791 1.00 72.81 79 GLU A C 1
ATOM 618 O O . GLU A 1 79 ? 4.680 7.153 -3.913 1.00 72.81 79 GLU A O 1
ATOM 623 N N . GLN A 1 80 ? 5.478 6.976 -1.822 1.00 79.38 80 GLN A N 1
ATOM 624 C CA . GLN A 1 80 ? 6.119 5.676 -1.977 1.00 79.38 80 GLN A CA 1
ATOM 625 C C . GLN A 1 80 ? 5.845 4.809 -0.752 1.00 79.38 80 GLN A C 1
ATOM 627 O O . GLN A 1 80 ? 5.699 5.313 0.361 1.00 79.38 80 GLN A O 1
ATOM 632 N N . ALA A 1 81 ? 5.824 3.496 -0.947 1.00 83.44 81 ALA A N 1
ATOM 633 C CA . ALA A 1 81 ? 5.779 2.529 0.136 1.00 83.44 81 ALA A CA 1
ATOM 634 C C . ALA A 1 81 ? 6.795 1.420 -0.124 1.00 83.44 81 ALA A C 1
ATOM 636 O O . ALA A 1 81 ? 7.010 1.019 -1.267 1.00 83.44 81 ALA A O 1
ATOM 637 N N . ILE A 1 82 ? 7.408 0.928 0.948 1.00 82.38 82 ILE A N 1
ATOM 638 C CA . ILE A 1 82 ? 8.259 -0.258 0.919 1.00 82.38 82 ILE A CA 1
ATOM 639 C C . ILE A 1 82 ? 7.410 -1.435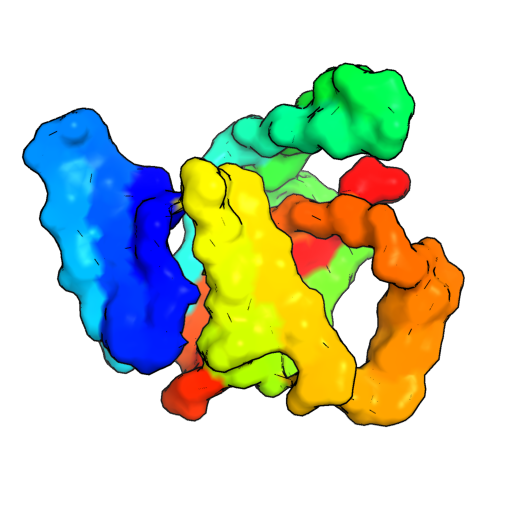 1.374 1.00 82.38 82 ILE A C 1
ATOM 641 O O . ILE A 1 82 ? 6.815 -1.386 2.451 1.00 82.38 82 ILE A O 1
ATOM 645 N N . LEU A 1 83 ? 7.378 -2.493 0.567 1.00 79.94 83 LEU A N 1
ATOM 646 C CA . LEU A 1 83 ? 6.698 -3.734 0.903 1.00 79.94 83 LEU A CA 1
ATOM 647 C C . LEU A 1 83 ? 7.721 -4.841 1.177 1.00 79.94 83 LEU A C 1
ATOM 649 O O . LEU A 1 83 ? 8.411 -5.311 0.276 1.00 79.94 83 LEU A O 1
ATOM 653 N N . SER A 1 84 ? 7.807 -5.269 2.434 1.00 77.56 84 SER A N 1
ATOM 654 C CA . SER A 1 84 ? 8.715 -6.332 2.873 1.00 77.56 84 SER A CA 1
ATOM 655 C C . SER A 1 84 ? 8.101 -7.709 2.614 1.00 77.56 84 SER A C 1
ATOM 657 O O . SER A 1 84 ? 7.474 -8.302 3.484 1.00 77.56 84 SER A O 1
ATOM 659 N N . LEU A 1 85 ? 8.282 -8.230 1.402 1.00 67.00 85 LEU A N 1
ATOM 660 C CA . LEU A 1 85 ? 7.678 -9.497 0.964 1.00 67.00 85 LEU A CA 1
ATOM 661 C C . LEU A 1 85 ? 8.344 -10.764 1.536 1.00 67.00 85 LEU A C 1
ATOM 663 O O . LEU A 1 85 ? 7.737 -11.834 1.527 1.00 67.00 85 LEU A O 1
ATOM 667 N N . GLY A 1 86 ? 9.563 -10.652 2.078 1.00 60.41 86 GLY A N 1
ATOM 668 C CA . GLY A 1 86 ? 10.321 -11.790 2.622 1.00 60.41 86 GLY A CA 1
ATOM 669 C C . GLY A 1 86 ? 9.681 -12.471 3.840 1.00 60.41 86 GLY A C 1
ATOM 670 O O . GLY A 1 86 ? 10.121 -13.545 4.235 1.00 60.41 86 GLY A O 1
ATOM 671 N N . THR A 1 87 ? 8.64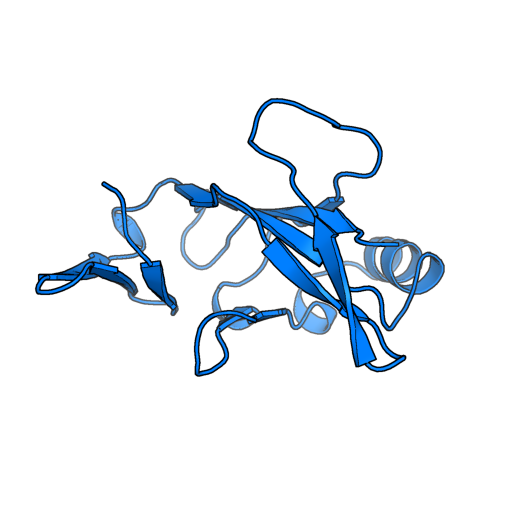8 -11.866 4.432 1.00 56.53 87 THR A N 1
ATOM 672 C CA . THR A 1 87 ? 7.883 -12.425 5.559 1.00 56.53 87 THR A CA 1
ATOM 673 C C . THR A 1 87 ? 6.502 -12.952 5.160 1.00 56.53 87 THR A C 1
ATOM 675 O O . THR A 1 87 ? 5.738 -13.336 6.040 1.00 56.53 87 THR A O 1
ATOM 678 N N . VAL A 1 88 ? 6.152 -12.912 3.870 1.00 54.94 88 VAL A N 1
ATOM 679 C CA . VAL A 1 88 ? 4.769 -13.076 3.379 1.00 54.94 88 VAL A CA 1
ATOM 680 C C . VAL A 1 88 ? 4.631 -14.209 2.372 1.00 54.94 88 VAL A C 1
ATOM 682 O O . VAL A 1 88 ? 3.618 -14.897 2.347 1.00 54.94 88 VAL A O 1
ATOM 685 N N . LEU A 1 89 ? 5.642 -14.401 1.531 1.00 57.28 89 LEU A N 1
ATOM 686 C CA . LEU A 1 89 ? 5.552 -15.320 0.406 1.00 57.28 89 LEU A CA 1
ATOM 687 C C . LEU A 1 89 ? 6.072 -16.703 0.789 1.00 57.28 89 LEU A C 1
ATOM 689 O O . LEU A 1 89 ? 7.132 -16.841 1.406 1.00 57.28 89 LEU A O 1
ATOM 693 N N . SER A 1 90 ? 5.329 -17.732 0.384 1.00 60.00 90 SER A N 1
ATOM 694 C CA . SER A 1 90 ? 5.847 -19.095 0.343 1.00 60.00 90 SER A CA 1
ATOM 695 C C . SER A 1 90 ? 7.043 -19.152 -0.626 1.00 60.00 90 SER A C 1
ATOM 697 O O . SER A 1 90 ? 7.174 -18.314 -1.520 1.00 60.00 90 SER A O 1
ATOM 699 N N . GLY A 1 91 ? 7.961 -20.108 -0.446 1.00 56.38 91 GLY A N 1
ATOM 700 C CA . GLY A 1 91 ? 9.204 -20.159 -1.231 1.00 56.38 91 GLY A CA 1
ATOM 701 C C . GLY A 1 91 ? 9.007 -20.218 -2.757 1.00 56.38 91 GLY A C 1
ATOM 702 O O . GLY A 1 91 ? 9.901 -19.789 -3.485 1.00 56.38 91 GLY A O 1
ATOM 703 N N . GLU A 1 92 ? 7.853 -20.701 -3.233 1.00 56.22 92 GLU A N 1
ATOM 704 C CA . GLU A 1 92 ? 7.493 -20.741 -4.658 1.00 56.22 92 GLU A CA 1
ATOM 705 C C . GLU A 1 92 ? 7.043 -19.365 -5.183 1.00 56.22 92 GLU A C 1
ATOM 707 O O . GLU A 1 92 ? 7.591 -18.899 -6.180 1.00 56.22 92 GLU A O 1
ATOM 712 N N . ASP A 1 93 ? 6.169 -18.642 -4.470 1.00 54.88 93 ASP A N 1
ATOM 713 C CA . ASP A 1 93 ? 5.745 -17.283 -4.868 1.00 54.88 93 ASP A CA 1
ATOM 714 C C . ASP A 1 93 ? 6.908 -16.272 -4.806 1.00 54.88 93 ASP A C 1
ATOM 716 O O . ASP A 1 93 ? 6.980 -15.304 -5.570 1.00 54.88 93 ASP A O 1
ATOM 720 N N . TRP A 1 94 ? 7.860 -16.515 -3.897 1.00 57.44 94 TRP A N 1
ATOM 721 C CA . TRP A 1 94 ? 9.113 -15.769 -3.818 1.00 57.44 94 TRP A CA 1
ATOM 722 C C . TRP A 1 94 ? 9.965 -15.952 -5.079 1.00 57.44 94 TRP A C 1
ATOM 724 O O . TRP A 1 94 ? 10.563 -14.988 -5.556 1.00 57.44 94 TRP A O 1
ATOM 734 N N . ALA A 1 95 ? 10.013 -17.161 -5.646 1.00 55.44 95 ALA A N 1
ATOM 735 C CA . ALA A 1 95 ? 10.787 -17.442 -6.852 1.00 55.44 95 ALA A CA 1
ATOM 736 C C . ALA A 1 95 ? 10.194 -16.748 -8.085 1.00 55.44 95 ALA A C 1
ATOM 738 O O . ALA A 1 95 ? 10.952 -16.161 -8.856 1.00 55.44 95 ALA A O 1
ATOM 739 N N . ASP A 1 96 ? 8.867 -16.728 -8.227 1.00 55.53 96 ASP A N 1
ATOM 740 C CA . ASP A 1 96 ? 8.195 -16.048 -9.339 1.00 55.53 96 ASP A CA 1
ATOM 741 C C . ASP A 1 96 ? 8.419 -14.529 -9.290 1.00 55.53 96 ASP A C 1
ATOM 743 O O . ASP A 1 96 ? 8.821 -13.933 -10.292 1.00 55.53 96 ASP A O 1
ATOM 747 N N . ILE A 1 97 ? 8.290 -13.901 -8.116 1.00 54.72 97 ILE A N 1
ATOM 748 C CA . ILE A 1 97 ? 8.531 -12.456 -7.952 1.00 54.72 97 ILE A CA 1
ATOM 749 C C . ILE A 1 97 ? 10.012 -12.101 -8.153 1.00 54.72 97 ILE A C 1
ATOM 751 O O . ILE A 1 97 ? 10.326 -11.122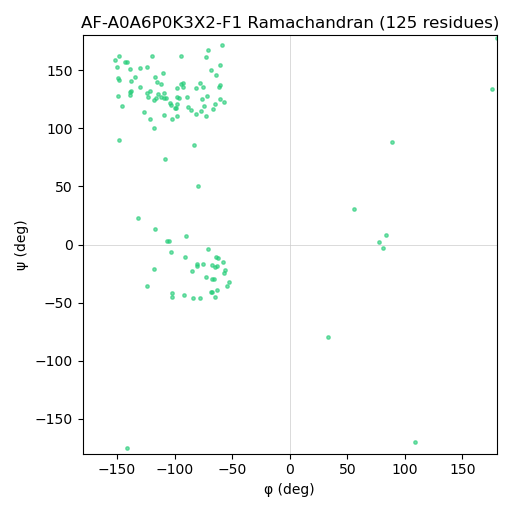 -8.835 1.00 54.72 97 ILE A O 1
ATOM 755 N N . LEU A 1 98 ? 10.937 -12.917 -7.635 1.00 55.84 98 LEU A N 1
ATOM 756 C CA . LEU A 1 98 ? 12.371 -12.735 -7.872 1.00 55.84 98 LEU A CA 1
ATOM 757 C C . LEU A 1 98 ? 12.783 -12.981 -9.331 1.00 55.84 98 LEU A C 1
ATOM 759 O O . LEU A 1 98 ? 13.770 -12.392 -9.774 1.00 55.84 98 LEU A O 1
ATOM 763 N N . SER A 1 99 ? 12.072 -13.851 -10.057 1.00 52.75 99 SER A N 1
ATOM 764 C CA . SER A 1 99 ? 12.367 -14.174 -11.460 1.00 52.75 99 SER A CA 1
ATOM 765 C C . SER A 1 99 ? 11.997 -13.043 -12.418 1.00 52.75 99 SER A C 1
ATOM 767 O O . SER A 1 99 ? 12.636 -12.898 -13.459 1.00 52.75 99 SER A O 1
ATOM 769 N N . VAL A 1 100 ? 11.005 -12.225 -12.049 1.00 52.19 100 VAL A N 1
ATOM 770 C CA . VAL A 1 100 ? 10.532 -11.106 -12.869 1.00 52.19 100 VAL A CA 1
ATOM 771 C C . VAL A 1 100 ? 11.396 -9.870 -12.647 1.00 52.19 100 VAL A C 1
ATOM 773 O O . VAL A 1 100 ? 11.822 -9.283 -13.638 1.00 52.19 100 VAL A O 1
ATOM 776 N N . SER A 1 101 ? 11.713 -9.503 -11.395 1.00 48.75 101 SER A N 1
ATOM 777 C CA . SER A 1 101 ? 12.813 -8.578 -11.074 1.00 48.75 101 SER A CA 1
ATOM 778 C C . SER A 1 101 ? 12.881 -8.257 -9.575 1.00 48.75 101 SER A C 1
ATOM 780 O O . SER A 1 101 ? 11.887 -7.911 -8.936 1.00 48.75 101 SER A O 1
ATOM 782 N N . ARG A 1 102 ? 14.100 -8.321 -9.022 1.00 52.66 102 ARG A N 1
ATOM 783 C CA . ARG A 1 102 ? 14.426 -7.914 -7.643 1.00 52.66 102 ARG A CA 1
ATOM 784 C C . ARG A 1 102 ? 14.2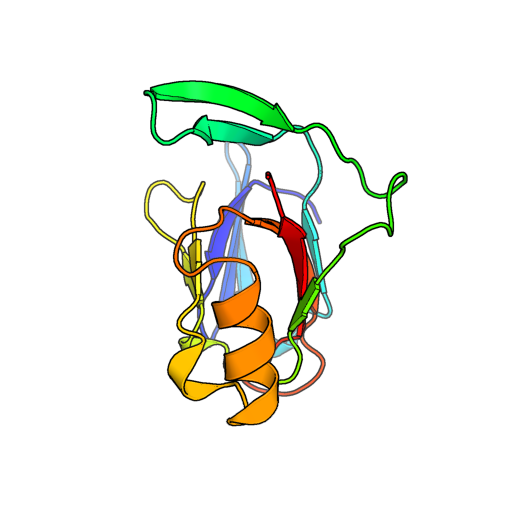10 -6.418 -7.368 1.00 52.66 102 ARG A C 1
ATOM 786 O O . ARG A 1 102 ? 14.082 -6.068 -6.201 1.00 52.66 102 ARG A O 1
ATOM 793 N N . ASP A 1 103 ? 14.138 -5.584 -8.410 1.00 57.19 103 ASP A N 1
ATOM 794 C CA . ASP A 1 103 ? 14.182 -4.114 -8.330 1.00 57.19 103 ASP A CA 1
ATOM 795 C C . ASP A 1 103 ? 13.066 -3.424 -9.151 1.00 57.19 103 ASP A C 1
ATOM 797 O O . ASP A 1 103 ? 13.193 -2.263 -9.548 1.00 57.19 103 ASP A O 1
ATOM 801 N N . SER A 1 104 ? 11.961 -4.120 -9.442 1.00 64.00 104 SER A N 1
ATOM 802 C CA . SER A 1 104 ? 10.870 -3.546 -10.242 1.00 64.00 104 SER A CA 1
ATOM 803 C C . SER A 1 104 ? 10.048 -2.564 -9.430 1.00 64.00 104 SER A C 1
ATOM 805 O O . SER A 1 104 ? 9.631 -2.840 -8.304 1.00 64.00 104 SER A O 1
ATOM 807 N N . THR A 1 105 ? 9.742 -1.423 -10.040 1.00 73.62 105 THR A N 1
ATOM 808 C CA . THR A 1 105 ? 8.785 -0.486 -9.457 1.00 73.62 105 THR A CA 1
ATOM 809 C C . THR A 1 105 ? 7.369 -0.947 -9.778 1.00 73.62 105 THR A C 1
ATOM 811 O O . THR A 1 105 ? 7.054 -1.277 -10.922 1.00 73.62 105 THR A O 1
ATOM 814 N N . TYR A 1 106 ? 6.499 -0.933 -8.772 1.00 79.12 106 TYR A N 1
ATOM 815 C CA . TYR A 1 106 ? 5.085 -1.258 -8.912 1.00 79.12 106 TYR A CA 1
ATOM 816 C C . TYR A 1 106 ? 4.221 -0.047 -8.572 1.00 79.12 106 TYR A C 1
ATOM 818 O O . TYR A 1 106 ? 4.528 0.714 -7.656 1.00 79.12 106 TYR A O 1
ATOM 826 N N . VAL A 1 107 ? 3.108 0.104 -9.287 1.00 81.75 107 VAL A N 1
ATOM 827 C CA . VAL A 1 107 ? 2.046 1.051 -8.927 1.00 81.75 107 VAL A CA 1
ATOM 828 C C . VAL A 1 107 ? 0.947 0.290 -8.210 1.00 81.75 107 VAL A C 1
ATOM 830 O O . VAL A 1 107 ? 0.326 -0.593 -8.804 1.00 81.75 107 VAL A O 1
ATOM 833 N N . VAL A 1 108 ? 0.704 0.640 -6.947 1.00 85.62 108 VAL A N 1
ATOM 834 C CA . VAL A 1 108 ? -0.417 0.104 -6.167 1.00 85.62 108 VAL A CA 1
ATOM 835 C C . VAL A 1 108 ? -1.717 0.710 -6.687 1.00 85.62 108 VAL A C 1
ATOM 837 O O . VAL A 1 108 ? -1.837 1.927 -6.806 1.00 85.62 108 VAL A O 1
ATOM 840 N N . GLN A 1 109 ? -2.679 -0.150 -7.002 1.00 86.19 109 GLN A N 1
ATOM 841 C CA . GLN A 1 109 ? -4.009 0.244 -7.466 1.00 86.19 109 GLN A CA 1
ATOM 842 C C . GLN A 1 109 ? -5.038 0.127 -6.349 1.00 86.19 109 GLN A C 1
ATOM 844 O O . GLN A 1 109 ? -5.888 0.999 -6.194 1.00 86.19 109 GLN A O 1
ATOM 849 N N . GLU A 1 110 ? -4.952 -0.945 -5.564 1.00 91.25 110 GLU A N 1
ATOM 850 C CA . GLU A 1 110 ? -5.933 -1.248 -4.532 1.00 91.25 110 GLU A CA 1
ATOM 851 C C . GLU A 1 110 ? -5.282 -1.986 -3.360 1.00 91.25 110 GLU A C 1
ATOM 853 O O . GLU A 1 110 ? -4.401 -2.829 -3.559 1.00 91.25 110 GLU A O 1
ATOM 858 N N . I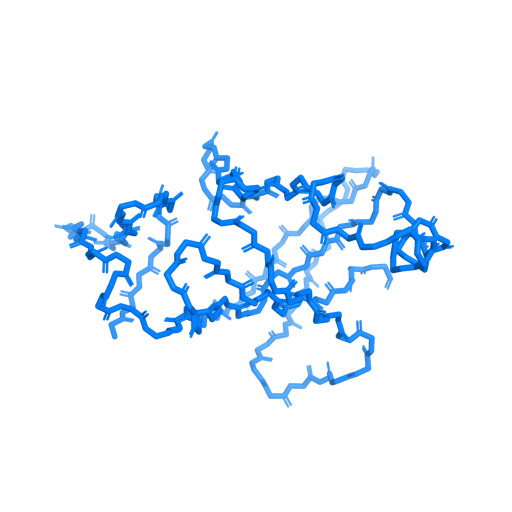LE A 1 111 ? -5.737 -1.676 -2.148 1.00 92.62 111 ILE A N 1
ATOM 859 C CA . ILE A 1 111 ? -5.434 -2.423 -0.925 1.00 92.62 111 ILE A CA 1
ATOM 860 C C . ILE A 1 111 ? -6.763 -2.861 -0.316 1.00 92.62 111 ILE A C 1
ATOM 862 O O . ILE A 1 111 ? -7.633 -2.026 -0.099 1.00 92.62 111 ILE A O 1
ATOM 866 N N . LEU A 1 112 ? -6.911 -4.151 -0.032 1.00 94.50 112 LEU A N 1
ATOM 867 C CA . LEU A 1 112 ? -8.102 -4.745 0.577 1.00 94.50 112 LEU A CA 1
ATOM 868 C C . LEU A 1 112 ? -7.775 -5.237 1.987 1.00 94.50 112 LEU A C 1
ATOM 870 O O . LEU A 1 112 ? -6.739 -5.870 2.177 1.00 94.50 112 LEU A O 1
ATOM 874 N N . PHE A 1 113 ? -8.669 -5.021 2.948 1.00 92.88 113 PHE A N 1
ATOM 875 C CA . PHE A 1 113 ? -8.535 -5.483 4.335 1.00 92.88 113 PHE A CA 1
ATOM 876 C C . PHE A 1 113 ? -9.517 -6.625 4.616 1.00 92.88 113 PHE A C 1
ATOM 878 O O . PHE A 1 113 ? -10.539 -6.464 5.277 1.00 92.88 113 PHE A O 1
ATOM 885 N N . GLU A 1 114 ? -9.219 -7.804 4.073 1.00 84.06 114 GLU A N 1
ATOM 886 C CA . GLU A 1 114 ? -10.121 -8.967 4.116 1.00 84.06 114 GLU A CA 1
ATOM 887 C C . GLU A 1 114 ? -10.061 -9.730 5.450 1.00 84.06 114 GLU A C 1
ATOM 889 O O . GLU A 1 114 ? -10.966 -10.501 5.771 1.00 84.06 114 GLU A O 1
ATOM 894 N N . SER A 1 115 ? -9.002 -9.534 6.243 1.00 85.88 115 SER A N 1
ATOM 895 C CA . SER A 1 115 ? -8.852 -10.170 7.554 1.00 85.88 115 SER A CA 1
ATOM 896 C C . SER A 1 115 ? -8.041 -9.307 8.531 1.00 85.88 115 SER A C 1
ATOM 898 O O . SER A 1 115 ? -7.217 -8.496 8.101 1.00 85.88 115 SER A O 1
ATOM 900 N N . PRO A 1 116 ? -8.257 -9.440 9.856 1.00 87.12 116 PRO A N 1
ATOM 901 C CA . PRO A 1 116 ? -7.561 -8.620 10.844 1.00 87.12 116 PRO A CA 1
ATOM 902 C C . PRO A 1 116 ? -6.037 -8.743 10.736 1.00 87.12 116 PRO A C 1
ATOM 904 O O . PRO A 1 116 ? -5.481 -9.830 10.864 1.00 87.12 116 PRO A O 1
ATOM 907 N N . GLY A 1 117 ? -5.357 -7.612 10.544 1.00 86.94 117 GLY A N 1
ATOM 908 C CA . GLY A 1 117 ? -3.894 -7.556 10.492 1.00 86.94 117 GLY A CA 1
ATOM 909 C C . GLY A 1 117 ? -3.273 -7.957 9.151 1.00 86.94 117 GLY A C 1
ATOM 910 O O . GLY A 1 117 ? -2.057 -7.818 9.011 1.00 86.94 117 GLY A O 1
ATOM 911 N N . MET A 1 118 ? -4.077 -8.371 8.167 1.00 88.56 118 MET A N 1
ATOM 912 C CA . MET A 1 118 ? -3.614 -8.701 6.820 1.00 88.56 118 MET A CA 1
ATOM 913 C C . MET A 1 118 ? -4.280 -7.817 5.767 1.00 88.56 118 MET A C 1
ATOM 915 O O . MET A 1 118 ? -5.331 -7.216 5.990 1.00 88.56 118 MET A O 1
ATOM 919 N N . MET A 1 119 ? -3.671 -7.780 4.591 1.00 90.94 119 MET A N 1
ATOM 920 C CA . MET A 1 119 ? -4.191 -7.099 3.420 1.00 90.94 119 MET A CA 1
ATOM 921 C C . MET A 1 119 ? -3.892 -7.876 2.141 1.00 90.94 119 MET A C 1
ATOM 923 O O . MET A 1 119 ? -2.938 -8.652 2.060 1.00 90.94 119 MET A O 1
ATOM 927 N N . THR A 1 120 ? -4.700 -7.614 1.123 1.00 90.62 120 THR A N 1
ATOM 928 C CA . THR A 1 120 ? -4.430 -8.014 -0.256 1.00 90.62 120 THR A CA 1
ATOM 929 C C . THR A 1 120 ? -4.059 -6.763 -1.047 1.00 90.62 120 THR A C 1
ATOM 931 O O . THR A 1 120 ? -4.803 -5.784 -1.039 1.00 90.62 120 THR A O 1
ATOM 934 N N . ILE A 1 121 ? -2.912 -6.778 -1.727 1.00 88.81 121 ILE A N 1
ATOM 935 C CA . ILE A 1 121 ? -2.421 -5.653 -2.532 1.00 88.81 121 ILE A CA 1
ATOM 936 C C . ILE A 1 121 ? -2.526 -6.018 -4.008 1.00 88.81 121 ILE A C 1
ATOM 938 O O . ILE A 1 121 ? -1.984 -7.034 -4.447 1.00 88.81 121 ILE A O 1
ATOM 942 N N . LYS A 1 122 ? -3.189 -5.159 -4.784 1.00 87.38 122 LYS A N 1
ATOM 943 C CA . LYS A 1 122 ? -3.208 -5.235 -6.246 1.00 87.38 122 LYS A CA 1
ATOM 944 C C . LYS A 1 122 ? -2.294 -4.164 -6.812 1.00 87.38 122 LYS A C 1
ATOM 946 O O . LYS A 1 122 ? -2.485 -2.972 -6.554 1.00 87.38 122 LYS A O 1
ATOM 951 N N . ALA A 1 123 ? -1.309 -4.585 -7.595 1.00 83.50 123 ALA A N 1
ATOM 952 C CA . ALA A 1 123 ? -0.316 -3.686 -8.159 1.00 83.50 123 ALA A CA 1
ATOM 953 C C . ALA A 1 123 ? 0.046 -4.064 -9.596 1.00 83.50 123 ALA A C 1
ATOM 955 O O . ALA A 1 123 ? -0.121 -5.204 -10.019 1.00 83.50 123 ALA A O 1
ATOM 956 N N . VAL A 1 124 ? 0.546 -3.099 -10.362 1.00 79.31 124 VAL A N 1
ATOM 957 C CA . VAL A 1 124 ? 0.958 -3.305 -11.758 1.00 79.31 124 VAL A CA 1
ATOM 958 C C . VAL A 1 124 ? 2.433 -2.931 -11.906 1.00 79.31 124 VAL A C 1
ATOM 960 O O . VAL A 1 124 ? 2.813 -1.851 -11.440 1.00 79.31 124 VAL A O 1
ATOM 963 N N . PRO A 1 125 ? 3.265 -3.774 -12.547 1.00 76.12 125 PRO A N 1
ATOM 964 C CA . PRO A 1 125 ? 4.661 -3.445 -12.805 1.00 76.12 125 PRO A CA 1
ATOM 965 C C . PRO A 1 125 ? 4.768 -2.234 -13.739 1.00 76.12 125 PRO A C 1
ATOM 967 O O . PRO A 1 125 ? 3.924 -1.992 -14.615 1.00 76.12 125 PRO A O 1
ATOM 970 N N . VAL A 1 126 ? 5.791 -1.417 -13.520 1.00 71.94 126 VAL A N 1
ATOM 971 C CA . VAL A 1 126 ? 6.048 -0.209 -14.317 1.00 71.94 126 VAL A CA 1
ATOM 972 C C . VAL A 1 126 ? 6.842 -0.523 -15.584 1.00 71.94 126 VAL A C 1
ATOM 974 O O . VAL A 1 126 ? 6.694 0.218 -16.558 1.00 71.94 126 VAL A O 1
ATOM 977 N N . ASP A 1 127 ? 7.561 -1.639 -15.570 1.00 59.00 127 ASP A N 1
ATOM 978 C CA . ASP A 1 127 ? 8.468 -2.127 -16.612 1.00 59.00 127 ASP A CA 1
ATOM 979 C C . ASP A 1 127 ? 7.736 -2.650 -17.863 1.00 59.00 127 ASP A C 1
ATOM 981 O O . ASP A 1 127 ? 6.583 -3.140 -17.736 1.00 59.00 127 ASP A O 1
#